Protein AF-A0A7Y5CMM7-F1 (afdb_monomer_lite)

Structure (mmCIF, N/CA/C/O backbone):
data_AF-A0A7Y5CMM7-F1
#
_entry.id   AF-A0A7Y5CMM7-F1
#
loop_
_atom_site.group_PDB
_atom_site.id
_atom_site.type_symbol
_atom_site.label_atom_id
_atom_site.label_alt_id
_atom_site.label_comp_id
_atom_site.label_asym_id
_atom_site.label_entity_id
_atom_site.label_seq_id
_atom_site.pdbx_PDB_ins_code
_atom_site.Cartn_x
_atom_site.Cartn_y
_atom_site.Cartn_z
_atom_site.occupancy
_atom_site.B_iso_or_equiv
_atom_site.auth_seq_id
_atom_site.auth_comp_id
_atom_site.auth_asym_id
_atom_site.auth_atom_id
_atom_site.pdbx_PDB_model_num
ATOM 1 N N . MET A 1 1 ? 20.323 -7.238 7.577 1.00 41.91 1 MET A N 1
ATOM 2 C CA . MET A 1 1 ? 19.152 -6.800 8.370 1.00 41.91 1 MET A CA 1
ATOM 3 C C . MET A 1 1 ? 18.770 -5.416 7.880 1.00 41.91 1 MET A C 1
ATOM 5 O O . MET A 1 1 ? 19.519 -4.478 8.118 1.00 41.91 1 MET A O 1
ATOM 9 N N . ASN A 1 2 ? 17.697 -5.308 7.094 1.00 49.03 2 ASN A N 1
ATOM 10 C CA . ASN A 1 2 ? 17.277 -4.035 6.507 1.00 49.03 2 ASN A CA 1
ATOM 11 C C . ASN A 1 2 ? 16.703 -3.145 7.613 1.00 49.03 2 ASN A C 1
ATOM 13 O O . ASN A 1 2 ? 15.737 -3.525 8.270 1.00 49.03 2 ASN A O 1
ATOM 17 N N . GLN A 1 3 ? 17.353 -2.008 7.863 1.00 57.62 3 GLN A N 1
ATOM 18 C CA . GLN A 1 3 ? 16.978 -1.095 8.937 1.00 57.62 3 GLN A CA 1
ATOM 19 C C . GLN A 1 3 ? 15.649 -0.421 8.591 1.00 57.62 3 GLN A C 1
ATOM 21 O O . GLN A 1 3 ? 15.551 0.380 7.662 1.00 57.62 3 GLN A O 1
ATOM 26 N N . VAL A 1 4 ? 14.610 -0.772 9.344 1.00 65.62 4 VAL A N 1
ATOM 27 C CA . VAL A 1 4 ? 13.346 -0.042 9.360 1.00 65.62 4 VAL A CA 1
ATOM 28 C C . VAL A 1 4 ? 13.636 1.365 9.877 1.00 65.62 4 VAL A C 1
ATOM 30 O O . VAL A 1 4 ? 14.153 1.536 10.976 1.00 65.62 4 VAL A O 1
ATOM 33 N N . SER A 1 5 ? 13.337 2.383 9.073 1.00 73.81 5 SER A N 1
ATOM 34 C CA . SER A 1 5 ? 13.498 3.772 9.501 1.00 73.81 5 SER A CA 1
ATOM 35 C C . SER A 1 5 ? 12.376 4.153 10.464 1.00 73.81 5 SER A C 1
ATOM 37 O O . SER A 1 5 ? 11.246 4.412 10.041 1.00 73.81 5 SER A O 1
ATOM 39 N N . GLU A 1 6 ? 12.697 4.202 11.755 1.00 75.12 6 GLU A N 1
ATOM 40 C CA . GLU A 1 6 ? 11.765 4.568 12.830 1.00 75.12 6 GLU A CA 1
ATOM 41 C C . GLU A 1 6 ? 11.046 5.917 12.583 1.00 75.12 6 GLU A C 1
ATOM 43 O O . GLU A 1 6 ? 9.822 5.977 12.730 1.00 75.12 6 GLU A O 1
ATOM 48 N N . PRO A 1 7 ? 11.719 6.983 12.084 1.00 81.12 7 PRO A N 1
ATOM 49 C CA . PRO A 1 7 ? 11.043 8.238 11.744 1.00 81.12 7 PRO A CA 1
ATOM 50 C C . PRO A 1 7 ? 10.000 8.097 10.626 1.00 81.12 7 PRO A C 1
ATOM 52 O O . PRO A 1 7 ? 8.984 8.794 10.628 1.00 81.12 7 PRO A O 1
ATOM 55 N N . CYS A 1 8 ? 10.232 7.203 9.659 1.00 84.56 8 CYS A N 1
ATOM 56 C CA . CYS A 1 8 ? 9.285 6.946 8.577 1.00 84.56 8 CYS A CA 1
ATOM 57 C C . CYS A 1 8 ? 8.042 6.224 9.106 1.00 84.56 8 CYS A C 1
ATOM 59 O O . CYS A 1 8 ? 6.924 6.679 8.871 1.00 84.56 8 CYS A O 1
ATOM 61 N N . VAL A 1 9 ? 8.236 5.158 9.890 1.00 89.56 9 VAL A N 1
ATOM 62 C CA . VAL A 1 9 ? 7.140 4.391 10.502 1.00 89.56 9 VAL A CA 1
ATOM 63 C C . VAL A 1 9 ? 6.251 5.293 11.352 1.00 89.56 9 VAL A C 1
ATOM 65 O O . VAL A 1 9 ? 5.029 5.219 11.242 1.00 89.56 9 VAL A O 1
ATOM 68 N N . GLN A 1 10 ? 6.840 6.191 12.144 1.00 91.00 10 GLN A N 1
ATOM 69 C CA . GLN A 1 10 ? 6.064 7.094 12.988 1.00 91.00 10 GLN A CA 1
ATOM 70 C C . GLN A 1 10 ? 5.223 8.088 12.177 1.00 91.00 10 GLN A C 1
ATOM 72 O O . GLN A 1 10 ? 4.052 8.302 12.493 1.00 91.00 10 GLN A O 1
ATOM 77 N N . ARG A 1 11 ? 5.771 8.645 11.089 1.00 91.25 11 ARG A N 1
ATOM 78 C CA . ARG A 1 11 ? 5.006 9.503 10.166 1.00 91.25 11 ARG A CA 1
ATOM 79 C C . ARG A 1 11 ? 3.859 8.746 9.502 1.00 91.25 11 ARG A C 1
ATOM 81 O O . ARG A 1 11 ? 2.768 9.293 9.361 1.00 91.25 11 ARG A O 1
ATOM 88 N N . LEU A 1 12 ? 4.091 7.493 9.109 1.00 92.81 12 LEU A N 1
ATOM 89 C CA . LEU A 1 12 ? 3.049 6.644 8.533 1.00 92.81 12 LEU A CA 1
ATOM 90 C C . LEU A 1 12 ? 1.949 6.329 9.552 1.00 92.81 12 LEU A C 1
ATOM 92 O O . LEU A 1 12 ? 0.776 6.439 9.210 1.00 92.81 12 LEU A O 1
ATOM 96 N N . ARG A 1 13 ? 2.299 6.030 10.810 1.00 93.88 13 ARG A N 1
ATOM 97 C CA . ARG A 1 13 ? 1.318 5.848 11.894 1.00 93.88 13 ARG A CA 1
ATOM 98 C C . ARG A 1 13 ? 0.454 7.089 12.093 1.00 93.88 13 ARG A C 1
ATOM 100 O O . ARG A 1 13 ? -0.760 6.963 12.159 1.00 93.88 13 ARG A O 1
ATOM 107 N N . GLN A 1 14 ? 1.061 8.275 12.143 1.00 93.31 14 GLN A N 1
ATOM 108 C CA . GLN A 1 14 ? 0.329 9.540 12.280 1.00 93.31 14 GLN A CA 1
ATOM 109 C C . GLN A 1 14 ? -0.619 9.782 11.102 1.00 93.31 14 GLN A C 1
ATOM 111 O O . GLN A 1 14 ? -1.769 10.165 11.300 1.00 93.31 14 GLN A O 1
ATOM 116 N N . HIS A 1 15 ? -0.157 9.522 9.876 1.00 93.06 15 HIS A N 1
ATOM 117 C CA . HIS A 1 15 ? -0.994 9.644 8.687 1.00 93.06 15 HIS A CA 1
ATOM 118 C C . HIS A 1 15 ? -2.182 8.676 8.725 1.00 93.06 15 HIS A C 1
ATOM 120 O O . HIS A 1 15 ? -3.315 9.086 8.480 1.00 93.06 15 HIS A O 1
ATOM 126 N N . LEU A 1 16 ? -1.935 7.408 9.064 1.00 93.44 16 LEU A N 1
ATOM 127 C CA . LEU A 1 16 ? -2.984 6.400 9.183 1.00 93.44 16 LEU A CA 1
ATOM 128 C C . LEU A 1 16 ? -3.967 6.753 10.303 1.00 93.44 16 LEU A C 1
ATOM 130 O O . LEU A 1 16 ? -5.163 6.653 10.078 1.00 93.44 16 LEU A O 1
ATOM 134 N N . ALA A 1 17 ? -3.506 7.251 11.451 1.00 92.75 17 ALA A N 1
ATOM 135 C CA . ALA A 1 17 ? -4.391 7.697 12.528 1.00 92.75 17 ALA A CA 1
ATOM 136 C C . ALA A 1 17 ? -5.333 8.826 12.082 1.00 92.75 17 ALA A C 1
ATOM 138 O O . ALA A 1 17 ? -6.519 8.797 12.391 1.00 92.75 17 ALA A O 1
ATOM 139 N N . ALA A 1 18 ? -4.827 9.790 11.307 1.00 92.44 18 ALA A N 1
ATOM 140 C CA . ALA A 1 18 ? -5.622 10.920 10.830 1.00 92.44 18 ALA A CA 1
ATOM 141 C C . ALA A 1 18 ? -6.569 10.570 9.665 1.00 92.44 18 ALA A C 1
ATOM 143 O O . ALA A 1 18 ? -7.582 11.240 9.479 1.00 92.44 18 ALA A O 1
ATOM 144 N N . ALA A 1 19 ? -6.231 9.565 8.850 1.00 92.50 19 ALA A N 1
ATOM 145 C CA . ALA A 1 19 ? -6.937 9.274 7.600 1.00 92.50 19 ALA A CA 1
ATOM 146 C C . ALA A 1 19 ? -7.697 7.937 7.590 1.00 92.50 19 ALA A C 1
ATOM 148 O O . ALA A 1 19 ? -8.493 7.711 6.680 1.00 92.50 19 ALA A O 1
ATOM 149 N N . ALA A 1 20 ? -7.484 7.049 8.566 1.00 89.88 20 ALA A N 1
ATOM 150 C CA . ALA A 1 20 ? -8.070 5.708 8.571 1.00 89.88 20 ALA A CA 1
ATOM 151 C C . ALA A 1 20 ? -9.596 5.730 8.497 1.00 89.88 20 ALA A C 1
ATOM 153 O O . ALA A 1 20 ? -10.147 4.989 7.696 1.00 89.88 20 ALA A O 1
ATOM 154 N N . SER A 1 21 ? -10.271 6.615 9.234 1.00 88.62 21 SER A N 1
ATOM 155 C CA . SER A 1 21 ? -11.739 6.731 9.213 1.00 88.62 21 SER A CA 1
ATOM 156 C C . SER A 1 21 ? -12.302 7.118 7.842 1.00 88.62 21 SER A C 1
ATOM 158 O O . SER A 1 21 ? -13.439 6.784 7.520 1.00 88.62 21 SER A O 1
ATOM 160 N N . ARG A 1 22 ? -11.505 7.792 7.002 1.00 92.06 22 ARG A N 1
ATOM 161 C CA . ARG A 1 22 ? -11.887 8.136 5.627 1.00 92.06 22 ARG A CA 1
ATOM 162 C C . ARG A 1 22 ? -11.814 6.931 4.690 1.00 92.06 22 ARG A C 1
ATOM 164 O O . ARG A 1 22 ? -12.623 6.838 3.773 1.00 92.06 22 ARG A O 1
ATOM 171 N N . TYR A 1 23 ? -10.824 6.061 4.875 1.00 89.75 23 TYR A N 1
ATOM 172 C CA . TYR A 1 23 ? -10.603 4.895 4.011 1.00 89.75 23 TYR A CA 1
ATOM 173 C C . TYR A 1 23 ? -11.352 3.649 4.494 1.00 89.75 23 TYR A C 1
ATOM 175 O O . TYR A 1 23 ? -11.770 2.837 3.676 1.00 89.75 23 TYR A O 1
ATOM 183 N N . TYR A 1 24 ? -11.529 3.535 5.808 1.00 90.88 24 TYR A N 1
ATOM 184 C CA . TYR A 1 24 ? -12.137 2.417 6.520 1.00 90.88 24 TYR A CA 1
ATOM 185 C C . TYR A 1 24 ? -13.147 2.976 7.534 1.00 90.88 24 TYR A C 1
ATOM 187 O O . TYR A 1 24 ? -12.828 3.101 8.722 1.00 90.88 24 TYR A O 1
ATOM 195 N N . PRO A 1 25 ? -14.348 3.386 7.088 1.00 89.69 25 PRO A N 1
ATOM 196 C CA . PRO A 1 25 ? -15.364 3.966 7.966 1.00 89.69 25 PRO A CA 1
ATOM 197 C C . PRO A 1 25 ? -15.761 3.051 9.130 1.00 89.69 25 PRO A C 1
ATOM 199 O O . PRO A 1 25 ? -16.093 3.532 10.208 1.00 89.69 25 PRO A O 1
ATOM 202 N N . GLU A 1 26 ? -15.673 1.733 8.952 1.00 88.81 26 GLU A N 1
ATOM 203 C CA . GLU A 1 26 ? -15.906 0.733 9.996 1.00 88.81 26 GLU A CA 1
ATOM 204 C C . GLU A 1 26 ? -14.893 0.804 11.152 1.00 88.81 26 GLU A C 1
ATOM 206 O O . GLU A 1 26 ? -15.168 0.341 12.260 1.00 88.81 26 GLU A O 1
ATOM 211 N N . LEU A 1 27 ? -13.734 1.423 10.911 1.00 87.56 27 LEU A N 1
ATOM 212 C CA . LEU A 1 27 ? -12.700 1.684 11.908 1.00 87.56 27 LEU A CA 1
ATOM 213 C C . LEU A 1 27 ? -12.781 3.097 12.502 1.00 87.56 27 LEU A C 1
ATOM 215 O O . LEU A 1 27 ? -11.876 3.488 13.239 1.00 87.56 27 LEU A O 1
ATOM 219 N N . ALA A 1 28 ? -13.824 3.877 12.190 1.00 83.31 28 ALA A N 1
ATOM 220 C CA . ALA A 1 28 ? -14.046 5.182 12.803 1.00 83.31 28 ALA A CA 1
ATOM 221 C C . ALA A 1 28 ? -14.342 5.003 14.303 1.00 83.31 28 ALA A C 1
ATOM 223 O O . ALA A 1 28 ? -15.453 4.674 14.716 1.00 83.31 28 ALA A O 1
ATOM 224 N N . SER A 1 29 ? -13.301 5.159 15.112 1.00 81.81 29 SER A N 1
ATOM 225 C CA . SER A 1 29 ? -13.321 5.014 16.562 1.00 81.81 29 SER A CA 1
ATOM 226 C C . SER A 1 29 ? -12.223 5.880 17.156 1.00 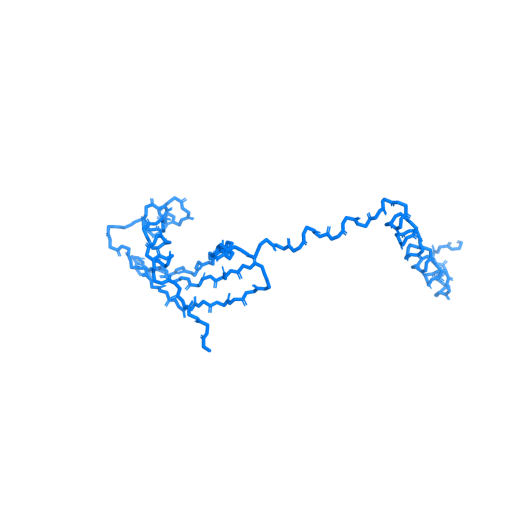81.81 29 SER A C 1
ATOM 228 O O . SER A 1 29 ? -11.175 6.064 16.531 1.00 81.81 29 SER A O 1
ATOM 230 N N . ASP A 1 30 ? -12.439 6.355 18.377 1.00 78.50 30 ASP A N 1
ATOM 231 C CA . ASP A 1 30 ? -11.427 7.102 19.125 1.00 78.50 30 ASP A CA 1
ATOM 232 C C . ASP A 1 30 ? -10.256 6.197 19.561 1.00 78.50 30 ASP A C 1
ATOM 234 O O . ASP A 1 30 ? -9.142 6.672 19.776 1.00 78.50 30 ASP A O 1
ATOM 238 N N . GLU A 1 31 ? -10.469 4.876 19.622 1.00 86.38 31 GLU A N 1
ATOM 239 C CA . GLU A 1 31 ? -9.473 3.880 20.042 1.00 86.38 31 GLU A CA 1
ATOM 240 C C . GLU A 1 31 ? -8.887 3.073 18.869 1.00 86.38 31 GLU A C 1
ATOM 242 O O . GLU A 1 31 ? -8.833 1.839 18.887 1.00 86.38 31 GLU A O 1
ATOM 247 N N . LEU A 1 32 ? -8.426 3.754 17.818 1.00 92.38 32 LEU A N 1
ATOM 248 C CA . LEU A 1 32 ? -7.754 3.090 16.700 1.00 92.38 32 LEU A CA 1
ATOM 249 C C . LEU A 1 32 ? -6.345 2.610 17.089 1.00 92.38 32 LEU A C 1
ATOM 251 O O . LEU A 1 32 ? -5.433 3.407 17.320 1.00 92.38 32 LEU A O 1
ATOM 255 N N . LYS A 1 33 ? -6.130 1.292 17.072 1.00 94.06 33 LYS A N 1
ATOM 256 C CA . LYS A 1 33 ? -4.807 0.677 17.248 1.00 94.06 33 LYS A CA 1
ATOM 257 C C . LYS A 1 33 ? -4.129 0.479 15.896 1.00 94.06 33 LYS A C 1
ATOM 259 O O . LYS A 1 33 ? -4.722 -0.087 14.980 1.00 94.06 33 LYS A O 1
ATOM 264 N N . ILE A 1 34 ? -2.877 0.928 15.780 1.00 94.56 34 ILE A N 1
ATOM 265 C CA . ILE A 1 34 ? -2.082 0.858 14.545 1.00 94.56 34 ILE A CA 1
ATOM 266 C C . ILE A 1 34 ? -0.744 0.182 14.837 1.00 94.56 34 ILE A C 1
ATOM 268 O O . ILE A 1 34 ? 0.148 0.759 15.462 1.00 94.56 34 ILE A O 1
ATOM 272 N N . GLU A 1 35 ? -0.575 -1.031 14.326 1.00 94.69 35 GLU A N 1
ATOM 273 C CA . GLU A 1 35 ? 0.611 -1.855 14.550 1.00 94.69 35 GLU A CA 1
ATOM 274 C C . GLU A 1 35 ? 1.371 -2.075 13.244 1.00 94.69 35 GLU A C 1
ATOM 276 O O . GLU A 1 35 ? 0.774 -2.311 12.196 1.00 94.69 35 GLU A O 1
ATOM 281 N N . LEU A 1 36 ? 2.704 -2.015 13.293 1.00 94.38 36 LEU A N 1
ATOM 282 C CA . LEU A 1 36 ? 3.532 -2.398 12.151 1.00 94.38 36 LEU A CA 1
ATOM 283 C C . LEU A 1 36 ? 3.702 -3.921 12.180 1.00 94.38 36 LEU A C 1
ATOM 285 O O . LEU A 1 36 ? 4.351 -4.450 13.076 1.00 94.38 36 LEU A O 1
ATOM 289 N N . ALA A 1 37 ? 3.136 -4.612 11.197 1.00 93.62 37 ALA A N 1
ATOM 290 C CA . ALA A 1 37 ? 3.274 -6.055 11.034 1.00 93.62 37 ALA A CA 1
ATOM 291 C C . ALA A 1 37 ? 4.597 -6.440 10.349 1.00 93.62 37 ALA A C 1
ATOM 293 O O . ALA A 1 37 ? 5.116 -7.529 10.572 1.00 93.62 37 ALA A O 1
ATOM 294 N N . GLY A 1 38 ? 5.153 -5.558 9.514 1.00 91.12 38 GLY A N 1
ATOM 295 C CA . GLY A 1 38 ? 6.443 -5.788 8.874 1.00 91.12 38 GLY A CA 1
ATOM 296 C C . GLY A 1 38 ? 6.802 -4.727 7.844 1.00 91.12 38 GLY A C 1
ATOM 297 O O . GLY A 1 38 ? 5.992 -3.867 7.502 1.00 91.12 38 GLY A O 1
ATOM 298 N N . ALA A 1 39 ? 8.027 -4.799 7.335 1.00 90.81 39 ALA A N 1
ATOM 299 C CA . ALA A 1 39 ? 8.484 -3.974 6.227 1.00 90.81 39 ALA A CA 1
ATOM 300 C C . ALA A 1 39 ? 9.333 -4.818 5.274 1.00 90.81 39 ALA A C 1
ATOM 302 O O . ALA A 1 39 ? 10.236 -5.535 5.707 1.00 90.81 39 ALA A O 1
ATOM 303 N N . ALA A 1 40 ? 9.042 -4.718 3.982 1.00 87.12 40 ALA A N 1
ATOM 304 C CA . ALA A 1 40 ? 9.747 -5.410 2.918 1.00 87.12 40 ALA A CA 1
ATOM 305 C C . ALA A 1 40 ? 10.366 -4.378 1.963 1.00 87.12 40 ALA A C 1
ATOM 307 O O . ALA A 1 40 ? 9.640 -3.582 1.356 1.00 87.12 40 ALA A O 1
ATOM 308 N N . PRO A 1 41 ? 11.698 -4.352 1.812 1.00 82.00 41 PRO A N 1
ATOM 309 C CA . PRO A 1 41 ? 12.321 -3.555 0.773 1.00 82.00 41 PRO A CA 1
ATOM 310 C C . PRO A 1 41 ? 12.098 -4.202 -0.595 1.00 82.00 41 PRO A C 1
ATOM 312 O O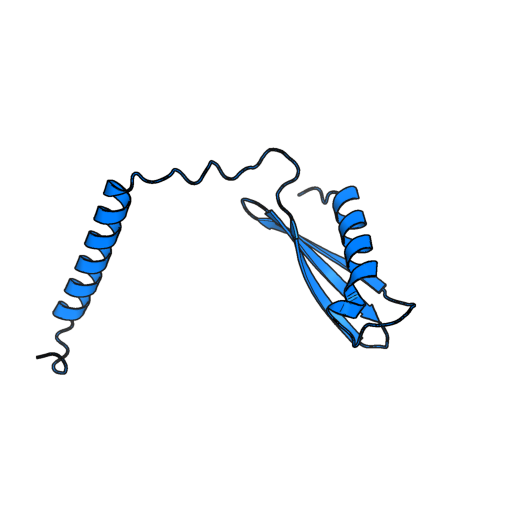 . PRO A 1 41 ? 12.232 -5.410 -0.767 1.00 82.00 41 PRO A O 1
ATOM 315 N N . HIS A 1 42 ? 11.796 -3.360 -1.571 1.00 76.44 42 HIS A N 1
ATOM 316 C CA . HIS A 1 42 ? 11.755 -3.651 -2.996 1.00 76.44 42 HIS A CA 1
ATOM 317 C C . HIS A 1 42 ? 12.756 -2.741 -3.719 1.00 76.44 42 HIS A C 1
ATOM 319 O O . HIS A 1 42 ? 13.131 -1.689 -3.203 1.00 76.44 42 HIS A O 1
ATOM 325 N N . ASN A 1 43 ? 13.149 -3.121 -4.939 1.00 70.56 43 ASN A N 1
ATOM 326 C CA . ASN A 1 43 ? 14.236 -2.498 -5.713 1.00 70.56 43 ASN A CA 1
ATOM 327 C C . ASN A 1 43 ? 14.240 -0.955 -5.740 1.00 70.56 43 ASN A C 1
ATOM 329 O O . ASN A 1 43 ? 15.304 -0.355 -5.822 1.00 70.56 43 ASN A O 1
ATOM 333 N N . ALA A 1 44 ? 13.072 -0.309 -5.671 1.00 75.06 44 ALA A N 1
ATOM 334 C CA . ALA A 1 44 ? 12.945 1.149 -5.663 1.00 75.06 44 ALA A CA 1
ATOM 335 C C . ALA A 1 44 ? 11.871 1.657 -4.683 1.00 75.06 44 ALA A C 1
ATOM 337 O O . ALA A 1 44 ? 11.243 2.686 -4.927 1.00 75.06 44 ALA A O 1
ATOM 338 N N . SER A 1 45 ? 11.584 0.917 -3.608 1.00 82.94 45 SER A N 1
ATOM 339 C CA . SER A 1 45 ? 10.597 1.324 -2.596 1.00 82.94 45 SER A CA 1
ATOM 340 C C . SER A 1 45 ? 10.654 0.438 -1.363 1.00 82.94 45 SER A C 1
ATOM 342 O O . SER A 1 45 ? 11.005 -0.729 -1.474 1.00 82.94 45 SER A O 1
ATOM 344 N N . THR A 1 46 ? 10.167 0.924 -0.230 1.00 87.75 46 THR A N 1
ATOM 345 C CA . THR A 1 46 ? 9.868 0.064 0.922 1.00 87.75 46 THR A CA 1
ATOM 346 C C . THR A 1 46 ? 8.361 -0.093 1.043 1.00 87.75 46 THR A C 1
ATOM 348 O O . THR A 1 46 ? 7.624 0.892 0.988 1.00 87.75 46 THR A O 1
ATOM 351 N N . ILE A 1 47 ? 7.896 -1.332 1.179 1.00 90.88 47 ILE A N 1
ATOM 352 C CA . ILE A 1 47 ? 6.497 -1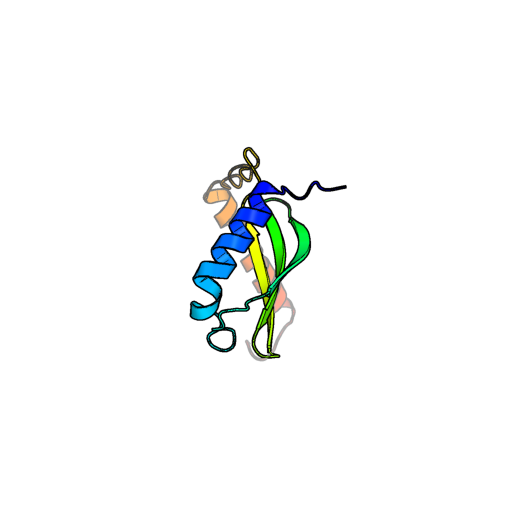.640 1.467 1.00 90.88 47 ILE A CA 1
ATOM 353 C C . ILE A 1 47 ? 6.380 -1.915 2.963 1.00 90.88 47 ILE A C 1
ATOM 355 O O . ILE A 1 47 ? 7.031 -2.814 3.487 1.00 90.88 47 ILE A O 1
ATOM 359 N N . TYR A 1 48 ? 5.551 -1.136 3.647 1.00 92.69 48 TYR A N 1
ATOM 360 C CA . TYR A 1 48 ? 5.222 -1.304 5.056 1.00 92.69 48 TYR A CA 1
ATOM 361 C C . TYR A 1 48 ? 3.853 -1.957 5.190 1.00 92.69 48 TYR A C 1
ATOM 363 O O . TYR A 1 48 ? 2.890 -1.531 4.554 1.00 92.69 48 TYR A O 1
ATOM 371 N N . HIS A 1 49 ? 3.768 -2.975 6.035 1.00 95.19 49 HIS A N 1
ATOM 372 C CA . HIS A 1 49 ? 2.536 -3.677 6.362 1.00 95.19 49 HIS A CA 1
ATOM 373 C C . HIS A 1 49 ? 2.058 -3.204 7.727 1.00 95.19 49 HIS A C 1
ATOM 375 O O . HIS A 1 49 ? 2.722 -3.450 8.733 1.00 95.19 49 HIS A O 1
ATOM 381 N N . PHE A 1 50 ? 0.906 -2.549 7.766 1.00 95.88 50 PHE A N 1
ATOM 382 C CA . PHE A 1 50 ? 0.246 -2.133 8.993 1.00 95.88 50 PHE A CA 1
ATOM 383 C C . PHE A 1 50 ? -1.001 -2.968 9.247 1.00 95.88 50 PHE A C 1
ATOM 385 O O . PHE A 1 50 ? -1.699 -3.380 8.321 1.00 95.88 50 PHE A O 1
ATOM 392 N N . ARG A 1 51 ? -1.290 -3.187 10.523 1.00 96.38 51 ARG A N 1
ATOM 393 C CA . ARG A 1 51 ? -2.553 -3.725 11.002 1.00 96.38 51 ARG A CA 1
ATOM 394 C C . ARG A 1 51 ? -3.281 -2.624 11.755 1.00 96.38 51 ARG A C 1
ATOM 396 O O . ARG A 1 51 ? -2.725 -2.041 12.683 1.00 96.38 51 ARG A O 1
ATOM 403 N N . LEU A 1 52 ? -4.505 -2.344 11.332 1.00 95.50 52 LEU A N 1
ATOM 404 C CA . LEU A 1 52 ? -5.400 -1.389 11.966 1.00 95.50 52 LEU A CA 1
ATOM 405 C C . LEU A 1 52 ? -6.500 -2.175 12.672 1.00 95.50 52 LEU A C 1
ATOM 407 O O . LEU A 1 52 ? -7.059 -3.102 12.084 1.00 95.50 52 LEU A O 1
ATOM 411 N N . GLN A 1 53 ? -6.796 -1.829 13.920 1.00 94.31 53 GLN A N 1
ATOM 412 C CA . GLN A 1 53 ? -7.839 -2.474 14.712 1.00 94.31 53 GLN A CA 1
ATOM 413 C C . GLN A 1 53 ? -8.661 -1.431 15.464 1.00 94.31 53 GLN A C 1
ATOM 415 O O . GLN A 1 53 ? -8.101 -0.594 16.170 1.00 94.31 53 GLN A O 1
ATOM 420 N N . ALA A 1 54 ? -9.980 -1.509 15.329 1.00 92.94 54 ALA A N 1
ATOM 421 C CA . ALA A 1 54 ? -10.947 -0.691 16.058 1.00 92.94 54 ALA A CA 1
ATOM 422 C C . ALA A 1 54 ? -12.305 -1.406 16.068 1.00 92.94 54 ALA A C 1
ATOM 424 O O . ALA A 1 54 ? -12.634 -2.101 15.110 1.00 92.94 54 ALA A O 1
ATOM 425 N N . ASN A 1 55 ? -13.097 -1.248 17.133 1.00 88.69 55 ASN A N 1
ATOM 426 C CA . ASN A 1 55 ? -14.473 -1.769 17.224 1.00 88.69 55 ASN A CA 1
ATOM 427 C C . ASN A 1 55 ? -14.614 -3.276 16.893 1.00 88.69 55 ASN A C 1
ATOM 429 O O . ASN A 1 55 ? -15.587 -3.700 16.275 1.00 88.69 55 ASN A O 1
ATOM 433 N N . GLY A 1 56 ? -13.613 -4.094 17.242 1.00 88.00 56 GLY A N 1
ATOM 434 C CA . GLY A 1 56 ? -13.584 -5.527 16.907 1.00 88.00 56 GLY A CA 1
ATOM 435 C C . GLY A 1 56 ? -13.322 -5.844 15.426 1.00 88.00 56 GLY A C 1
ATOM 436 O O . GLY A 1 56 ? -13.228 -7.014 15.063 1.00 88.00 56 GLY A O 1
ATOM 437 N N . CYS A 1 57 ? -13.159 -4.827 14.581 1.00 88.81 57 CYS A N 1
ATOM 438 C CA . CYS A 1 57 ? -12.779 -4.951 13.180 1.00 88.81 57 CYS A CA 1
ATOM 439 C C . CYS A 1 57 ? -11.257 -4.847 13.022 1.00 88.81 57 CYS A C 1
ATOM 441 O O . CYS A 1 57 ? -10.577 -4.142 13.773 1.00 88.81 57 CYS A O 1
ATOM 443 N N . GLN A 1 58 ? -10.717 -5.541 12.018 1.00 93.38 58 GLN A N 1
ATOM 444 C CA . GLN A 1 58 ? -9.293 -5.526 11.694 1.00 93.38 58 GLN A CA 1
ATOM 445 C C . GLN A 1 58 ? -9.086 -5.342 10.191 1.00 93.38 58 GLN A C 1
ATOM 447 O O . GLN A 1 58 ? -9.674 -6.073 9.400 1.00 93.38 58 GLN A O 1
ATOM 452 N N . GLN A 1 59 ? -8.183 -4.434 9.813 1.00 93.75 59 GLN A N 1
ATOM 453 C CA . GLN A 1 59 ? -7.775 -4.211 8.426 1.00 93.75 59 GLN A CA 1
ATOM 454 C C . GLN A 1 59 ? -6.257 -4.299 8.261 1.00 93.75 59 GLN A C 1
ATOM 456 O O . GLN A 1 59 ? -5.486 -3.849 9.112 1.00 93.75 59 GLN A O 1
ATOM 461 N N . GLY A 1 60 ? -5.823 -4.889 7.147 1.00 94.00 60 GLY A N 1
ATOM 462 C CA . GLY A 1 60 ? -4.427 -4.891 6.717 1.00 94.00 60 GLY A CA 1
ATOM 463 C C . GLY A 1 60 ? -4.181 -3.771 5.711 1.00 94.00 60 GLY A C 1
ATOM 464 O O . GLY A 1 60 ? -4.885 -3.682 4.710 1.00 94.00 60 GLY A O 1
ATOM 465 N N . VAL A 1 61 ? -3.177 -2.931 5.958 1.00 94.31 61 VAL A N 1
ATOM 466 C CA . VAL A 1 61 ? -2.848 -1.781 5.107 1.00 94.31 61 VAL A CA 1
ATOM 467 C C . VAL A 1 61 ? -1.418 -1.892 4.603 1.00 94.31 61 VAL A C 1
ATOM 469 O O . VAL A 1 61 ? -0.480 -2.088 5.373 1.00 94.31 61 VAL A O 1
ATOM 472 N N . LEU A 1 62 ? -1.255 -1.732 3.293 1.00 93.94 62 LEU A N 1
ATOM 473 C CA . LEU A 1 62 ? 0.041 -1.689 2.629 1.00 93.94 62 LEU A CA 1
ATOM 474 C C . LEU A 1 62 ? 0.383 -0.237 2.312 1.00 93.94 62 LEU A C 1
ATOM 476 O O . LEU A 1 62 ? -0.377 0.444 1.626 1.00 93.94 62 LEU A O 1
ATOM 480 N N . VAL A 1 63 ? 1.539 0.234 2.772 1.00 91.06 63 VAL A N 1
ATOM 481 C CA . VAL A 1 63 ? 2.029 1.578 2.461 1.00 91.06 63 VAL A CA 1
ATOM 482 C C . VAL A 1 63 ? 3.355 1.476 1.730 1.00 91.06 63 VAL A C 1
ATOM 484 O O . VAL A 1 63 ? 4.345 0.999 2.279 1.00 91.06 63 VAL A O 1
ATOM 487 N N . LYS A 1 64 ? 3.381 1.940 0.482 1.00 90.88 64 LYS A N 1
ATOM 488 C CA . LYS A 1 64 ? 4.593 2.001 -0.335 1.00 90.88 64 LYS A CA 1
ATOM 489 C C . LYS A 1 64 ? 5.231 3.377 -0.185 1.00 90.88 64 LYS A C 1
ATOM 491 O O . LYS A 1 64 ? 4.624 4.375 -0.562 1.00 90.88 64 LYS A O 1
ATOM 496 N N . THR A 1 65 ? 6.460 3.436 0.314 1.00 85.56 65 THR A N 1
ATOM 497 C CA . THR A 1 65 ? 7.247 4.674 0.337 1.00 85.56 65 THR A CA 1
ATOM 498 C C . THR A 1 65 ? 8.376 4.608 -0.685 1.00 85.56 65 THR A C 1
ATOM 500 O O . THR A 1 65 ? 8.945 3.532 -0.907 1.00 85.56 65 THR A O 1
ATOM 503 N N . PRO A 1 66 ? 8.758 5.744 -1.292 1.00 77.94 66 PRO A N 1
ATOM 504 C CA . PRO A 1 66 ? 10.016 5.819 -2.020 1.00 77.94 66 PRO A CA 1
ATOM 505 C C . PRO A 1 66 ? 11.196 5.524 -1.073 1.00 77.94 66 PRO A C 1
ATOM 507 O O . PRO 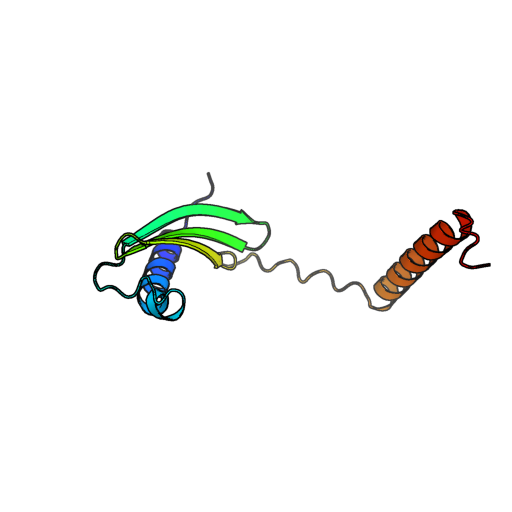A 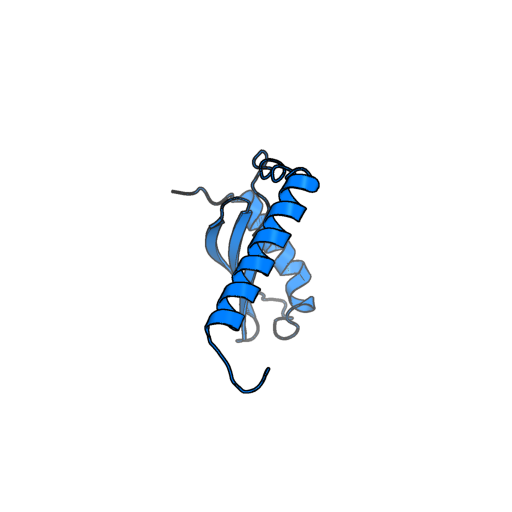1 66 ? 11.050 5.634 0.152 1.00 77.94 66 PRO A O 1
ATOM 510 N N . PRO A 1 67 ? 12.362 5.137 -1.609 1.00 69.06 67 PRO A N 1
ATOM 511 C CA . PRO A 1 67 ? 13.555 4.940 -0.805 1.00 69.06 67 PRO A CA 1
ATOM 512 C C . PRO A 1 67 ? 13.963 6.259 -0.142 1.00 69.06 67 PRO A C 1
ATOM 514 O O . PRO A 1 67 ? 13.824 7.341 -0.719 1.00 69.06 67 PRO A O 1
ATOM 517 N N . LEU A 1 68 ? 14.459 6.160 1.090 1.00 63.09 68 LEU A N 1
ATOM 518 C CA . LEU A 1 68 ? 14.994 7.286 1.849 1.00 63.09 68 LEU A CA 1
ATOM 519 C C . LEU A 1 68 ? 16.239 7.801 1.118 1.00 63.09 68 LEU A C 1
ATOM 521 O O . LEU A 1 68 ? 17.269 7.152 1.179 1.00 63.09 68 LEU A O 1
ATOM 525 N N . ALA A 1 69 ? 16.095 8.917 0.398 1.00 55.72 69 ALA A N 1
ATOM 526 C CA . ALA A 1 69 ? 17.138 9.709 -0.263 1.00 55.72 69 ALA A CA 1
ATOM 527 C C . ALA A 1 69 ? 18.243 8.923 -1.016 1.00 55.72 69 ALA A C 1
ATOM 529 O O . ALA A 1 69 ? 19.152 8.351 -0.425 1.00 55.72 69 ALA A O 1
ATOM 530 N N . GLY A 1 70 ? 18.235 9.003 -2.353 1.00 53.41 70 GLY A N 1
ATOM 531 C CA . GLY A 1 70 ? 19.397 8.638 -3.183 1.00 53.41 70 GLY A CA 1
ATOM 532 C C . GLY A 1 70 ? 19.262 7.366 -4.020 1.00 53.41 70 GLY A C 1
ATOM 533 O O . GLY A 1 70 ? 20.197 7.009 -4.726 1.00 53.41 70 GLY A O 1
ATOM 534 N N . HIS A 1 71 ? 18.117 6.686 -3.995 1.00 48.72 71 HIS A N 1
ATOM 535 C CA . HIS A 1 71 ? 17.779 5.655 -4.984 1.00 48.72 71 HIS A CA 1
ATOM 536 C C . HIS A 1 71 ? 16.616 6.153 -5.833 1.00 48.72 71 HIS A C 1
ATOM 538 O O . HIS A 1 71 ? 15.510 5.617 -5.814 1.00 48.72 71 HIS A O 1
ATOM 544 N N . HIS A 1 72 ? 16.866 7.219 -6.594 1.00 47.00 72 HIS A N 1
ATOM 545 C CA . HIS A 1 72 ? 16.124 7.342 -7.838 1.00 47.00 72 HIS A CA 1
ATOM 546 C C . HIS A 1 72 ? 16.377 6.036 -8.600 1.00 47.00 72 HIS A C 1
ATOM 548 O O . HIS A 1 72 ? 17.536 5.606 -8.646 1.00 47.00 72 HIS A O 1
ATOM 554 N N . PRO A 1 73 ? 15.352 5.369 -9.167 1.00 49.09 73 PRO A N 1
ATOM 555 C CA . PRO A 1 73 ? 15.651 4.385 -10.194 1.00 49.09 73 PRO A CA 1
ATOM 556 C C . PRO A 1 73 ? 16.607 5.086 -11.168 1.00 49.09 73 PRO A C 1
ATOM 558 O O . PRO A 1 73 ? 16.366 6.269 -11.448 1.00 49.09 73 PRO A O 1
ATOM 561 N N . PRO A 1 74 ? 17.706 4.450 -11.628 1.00 54.72 74 PRO A N 1
ATOM 562 C CA . PRO A 1 74 ? 18.444 5.023 -12.746 1.00 54.72 74 PRO A CA 1
ATOM 563 C C . PRO A 1 74 ? 17.371 5.341 -13.774 1.00 54.72 74 PRO A C 1
ATOM 565 O O . PRO A 1 74 ? 16.616 4.418 -14.088 1.00 54.72 74 PRO A O 1
ATOM 568 N N . SER A 1 75 ? 17.193 6.631 -14.120 1.00 55.19 75 SER A N 1
ATOM 569 C CA . SER A 1 75 ? 16.129 7.096 -15.018 1.00 55.19 75 SER A CA 1
ATOM 570 C C . SER A 1 75 ? 16.007 6.038 -16.082 1.00 55.19 75 SER A C 1
ATOM 572 O O . SER A 1 75 ? 17.007 5.849 -16.778 1.00 55.19 75 SER A O 1
ATOM 574 N N . ALA A 1 76 ? 14.911 5.257 -16.046 1.00 56.94 76 ALA A N 1
ATOM 575 C CA . ALA A 1 76 ? 14.825 3.990 -16.767 1.00 56.94 76 ALA A CA 1
ATOM 576 C C . ALA A 1 76 ? 15.390 4.275 -18.141 1.00 56.94 76 ALA A C 1
ATOM 578 O O . ALA A 1 76 ? 14.845 5.186 -18.766 1.00 56.94 76 ALA A O 1
ATOM 579 N N . GLN A 1 77 ? 16.551 3.681 -18.478 1.00 60.28 77 GLN A N 1
ATOM 580 C CA . GLN A 1 77 ? 17.352 4.140 -19.615 1.00 60.28 77 GLN A CA 1
ATOM 581 C C . GLN A 1 77 ? 16.374 4.314 -20.755 1.00 60.28 77 GLN A C 1
ATOM 583 O O . GLN A 1 77 ? 15.759 3.327 -21.166 1.00 60.28 77 GLN A O 1
ATOM 588 N N . LEU A 1 78 ? 16.119 5.576 -21.124 1.00 62.56 78 LEU A N 1
ATOM 589 C CA . LEU A 1 78 ? 15.077 5.905 -22.076 1.00 62.56 78 LEU A CA 1
ATOM 590 C C . LEU A 1 78 ? 15.562 5.259 -23.357 1.00 62.56 78 LEU A C 1
ATOM 592 O O . LEU A 1 78 ? 16.472 5.765 -24.008 1.00 62.56 78 LEU A O 1
ATOM 596 N N . THR A 1 79 ? 15.050 4.058 -23.621 1.00 69.94 79 THR A N 1
ATOM 597 C CA . THR A 1 79 ? 15.396 3.307 -24.810 1.00 69.94 79 THR A CA 1
ATOM 598 C C . THR A 1 79 ? 15.032 4.233 -25.944 1.00 69.94 79 THR A C 1
ATOM 600 O O . THR A 1 79 ? 13.900 4.727 -25.982 1.00 69.94 79 THR A O 1
ATOM 603 N N . ALA A 1 80 ? 16.018 4.544 -26.785 1.00 82.44 80 ALA A N 1
ATOM 604 C CA . ALA A 1 80 ? 15.805 5.473 -27.875 1.00 82.44 80 ALA A CA 1
ATOM 605 C C . ALA A 1 80 ? 14.554 5.014 -28.648 1.00 82.44 80 ALA A C 1
ATOM 607 O O . ALA A 1 80 ? 14.400 3.798 -28.845 1.00 82.44 80 ALA A O 1
ATOM 608 N N . PRO A 1 81 ? 13.616 5.919 -28.984 1.00 81.81 81 PRO A N 1
ATOM 609 C CA . PRO A 1 81 ? 12.311 5.534 -29.514 1.00 81.81 81 PRO A CA 1
ATOM 610 C C . PRO A 1 81 ? 12.404 4.516 -30.656 1.00 81.81 81 PRO A C 1
ATOM 612 O O . PRO A 1 81 ? 11.649 3.550 -30.683 1.00 81.81 81 PRO A O 1
ATOM 615 N N . GLU A 1 82 ? 13.395 4.659 -31.533 1.00 88.44 82 GLU A N 1
ATOM 616 C CA . GLU A 1 82 ? 13.681 3.754 -32.642 1.00 88.44 82 GLU A CA 1
ATOM 617 C C . GLU A 1 82 ? 14.022 2.319 -32.207 1.00 88.44 82 GLU A C 1
ATOM 619 O O . GLU A 1 82 ? 13.570 1.358 -32.830 1.00 88.44 82 GLU A O 1
ATOM 624 N N . ILE A 1 83 ? 14.763 2.149 -31.109 1.00 85.56 83 ILE A N 1
ATOM 625 C CA . ILE A 1 83 ? 15.109 0.832 -30.561 1.00 85.56 83 ILE A CA 1
ATOM 626 C C . ILE A 1 83 ? 13.864 0.185 -29.953 1.00 85.56 83 ILE A C 1
ATOM 628 O O . ILE A 1 83 ? 13.633 -1.011 -30.146 1.00 85.56 83 ILE A O 1
ATOM 632 N N . LYS A 1 84 ? 13.042 0.977 -29.256 1.00 84.25 84 LYS A N 1
ATOM 633 C CA . LYS A 1 84 ? 11.788 0.503 -28.667 1.00 84.25 84 LYS A CA 1
ATOM 634 C C . LYS A 1 84 ? 10.815 0.044 -29.755 1.00 84.25 84 LYS A C 1
ATOM 636 O O . LYS A 1 84 ? 10.357 -1.092 -29.699 1.00 84.25 84 LYS A O 1
ATOM 641 N N . PHE A 1 85 ? 10.567 0.876 -30.769 1.00 89.12 85 PHE A N 1
ATOM 642 C CA . PHE A 1 85 ? 9.651 0.547 -31.864 1.00 89.12 85 PHE A CA 1
ATOM 643 C C . PHE A 1 85 ? 10.084 -0.692 -32.641 1.00 89.12 85 PHE A C 1
ATOM 645 O O . PHE A 1 85 ? 9.250 -1.541 -32.947 1.00 89.12 85 PHE A O 1
ATOM 652 N N . ARG A 1 86 ? 11.385 -0.830 -32.929 1.00 92.19 86 ARG A N 1
ATOM 653 C CA . ARG A 1 86 ? 11.903 -2.030 -33.592 1.00 92.19 86 ARG A CA 1
ATOM 654 C C . ARG A 1 86 ? 11.657 -3.282 -32.750 1.00 92.19 86 ARG A C 1
ATOM 656 O O . ARG A 1 86 ? 11.154 -4.265 -33.277 1.00 92.19 86 ARG A O 1
ATOM 663 N N . SER A 1 87 ? 11.947 -3.217 -31.451 1.00 88.12 87 SER A N 1
ATOM 664 C CA . SER A 1 87 ? 11.767 -4.356 -30.541 1.00 88.12 87 SER A CA 1
ATOM 665 C C . SER A 1 87 ? 10.290 -4.749 -30.396 1.00 88.12 87 SER A C 1
ATOM 667 O O . SER A 1 87 ? 9.960 -5.930 -30.361 1.00 88.12 87 SER A O 1
ATOM 669 N N . GLU A 1 88 ? 9.385 -3.767 -30.340 1.00 91.75 88 GLU A N 1
ATOM 670 C CA . GLU A 1 88 ? 7.936 -4.006 -30.303 1.00 91.75 88 GLU A CA 1
ATOM 671 C C . GLU A 1 88 ? 7.431 -4.635 -31.609 1.00 91.75 88 GLU A C 1
ATOM 673 O O . GLU A 1 88 ? 6.649 -5.584 -31.569 1.00 91.75 88 GLU A O 1
ATOM 678 N N . TYR A 1 89 ? 7.906 -4.150 -32.760 1.00 94.31 89 TYR A N 1
ATOM 679 C CA . TYR A 1 89 ? 7.571 -4.727 -34.061 1.00 94.31 89 TYR A CA 1
ATOM 680 C C . TYR A 1 89 ? 8.044 -6.180 -34.180 1.00 94.31 89 TYR A C 1
ATOM 682 O O . TYR A 1 89 ? 7.260 -7.043 -34.564 1.00 94.31 89 TYR A O 1
ATOM 690 N N . GLU A 1 90 ? 9.299 -6.458 -33.821 1.00 95.62 90 GLU A N 1
ATOM 691 C CA . GLU A 1 90 ? 9.874 -7.809 -33.851 1.00 95.62 90 GLU A CA 1
ATOM 692 C C . GLU A 1 90 ? 9.087 -8.764 -32.944 1.00 95.62 90 GLU A C 1
ATOM 694 O O . GLU A 1 90 ? 8.680 -9.836 -33.388 1.00 95.62 90 GLU A O 1
ATOM 699 N N . ALA A 1 91 ? 8.756 -8.339 -31.721 1.00 93.69 91 ALA A N 1
ATOM 700 C CA . ALA A 1 91 ? 7.949 -9.141 -30.805 1.00 93.69 91 ALA A CA 1
ATOM 701 C C . ALA A 1 91 ? 6.552 -9.457 -31.371 1.00 93.69 91 ALA A C 1
ATOM 703 O O . ALA A 1 91 ? 6.084 -10.594 -31.283 1.00 93.69 91 ALA A O 1
ATOM 704 N N . LEU A 1 92 ? 5.875 -8.474 -31.974 1.00 94.31 92 LEU A N 1
ATOM 705 C CA . LEU A 1 92 ? 4.563 -8.684 -32.593 1.00 94.31 92 LEU A CA 1
ATOM 706 C C . LEU A 1 92 ? 4.646 -9.583 -33.833 1.00 94.31 92 LEU A C 1
ATOM 708 O O . LEU A 1 92 ? 3.766 -10.423 -34.035 1.00 94.31 92 LEU A O 1
ATOM 712 N N . ALA A 1 93 ? 5.701 -9.445 -34.639 1.00 94.25 93 ALA A N 1
ATOM 713 C CA . ALA A 1 93 ? 5.949 -10.302 -35.793 1.00 94.25 93 ALA A CA 1
ATOM 714 C C . ALA A 1 93 ? 6.179 -11.761 -35.370 1.00 94.25 93 ALA A C 1
ATOM 716 O O . ALA A 1 93 ? 5.602 -12.666 -35.976 1.00 94.25 93 ALA A O 1
ATOM 717 N N . ASP A 1 94 ? 6.936 -11.992 -34.297 1.00 93.56 94 ASP A N 1
ATOM 718 C CA . ASP A 1 94 ? 7.185 -13.326 -33.747 1.00 93.56 94 ASP A CA 1
ATOM 719 C C . ASP A 1 94 ? 5.909 -13.974 -33.202 1.00 93.56 94 ASP A C 1
ATOM 721 O O . ASP A 1 94 ? 5.641 -15.149 -33.475 1.00 93.56 94 ASP A O 1
ATOM 725 N N . ILE A 1 95 ? 5.082 -13.207 -32.484 1.00 87.94 95 ILE A N 1
ATOM 726 C CA . ILE A 1 95 ? 3.769 -13.657 -32.003 1.00 87.94 95 ILE A CA 1
ATOM 727 C C . ILE A 1 95 ? 2.880 -14.044 -33.191 1.00 87.94 95 ILE A C 1
ATOM 729 O O . ILE A 1 95 ? 2.298 -15.130 -33.210 1.00 87.94 95 ILE A O 1
ATOM 733 N N . HIS A 1 96 ? 2.807 -13.191 -34.212 1.00 85.62 96 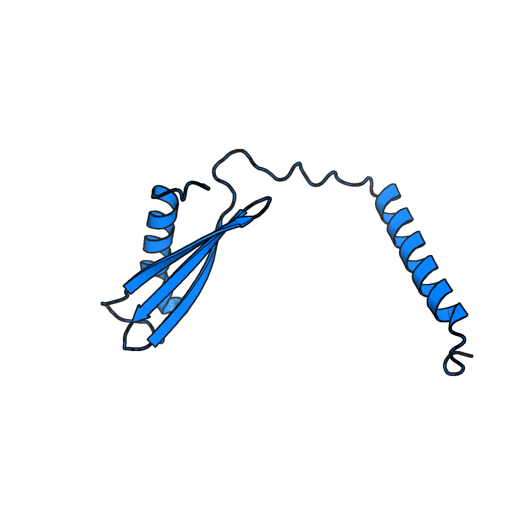HIS A N 1
ATOM 734 C CA . HIS A 1 96 ? 2.015 -13.453 -35.410 1.00 85.62 96 HIS A CA 1
ATOM 735 C C . HIS A 1 96 ? 2.511 -14.697 -36.165 1.00 85.62 96 HIS A C 1
ATOM 737 O O . HIS A 1 96 ? 1.720 -15.568 -36.524 1.00 85.62 96 HIS A O 1
ATOM 743 N N . ALA A 1 97 ? 3.826 -14.845 -36.344 1.00 87.38 97 ALA A N 1
ATOM 744 C CA . ALA A 1 97 ? 4.429 -16.020 -36.965 1.00 87.38 97 ALA A CA 1
ATOM 745 C C . ALA A 1 97 ? 4.210 -17.300 -36.143 1.00 87.38 97 ALA A C 1
ATOM 747 O O . ALA A 1 97 ? 4.094 -18.391 -36.704 1.00 87.38 97 ALA A O 1
ATOM 748 N N . HIS A 1 98 ? 4.165 -17.202 -34.814 1.00 84.44 98 HIS A N 1
ATOM 749 C CA . HIS A 1 98 ? 3.813 -18.320 -33.947 1.00 84.44 98 HIS A CA 1
ATOM 750 C C . HIS A 1 98 ? 2.366 -18.774 -34.180 1.00 84.44 98 HIS A C 1
ATOM 752 O O . HIS A 1 98 ? 2.145 -19.952 -34.452 1.00 84.44 98 HIS A O 1
ATOM 758 N N . PHE A 1 99 ? 1.399 -17.853 -34.167 1.00 82.12 99 PHE A N 1
ATOM 759 C CA . PHE A 1 99 ? -0.009 -18.198 -34.383 1.00 82.12 99 PHE A CA 1
ATOM 760 C C . PHE A 1 99 ? -0.306 -18.678 -35.808 1.00 82.12 99 PHE A C 1
ATOM 762 O O . PHE A 1 99 ? -1.049 -19.642 -35.971 1.00 82.12 99 PHE A O 1
ATOM 769 N N . ASN A 1 100 ? 0.345 -18.115 -36.828 1.00 80.31 100 ASN A N 1
ATOM 770 C CA . ASN A 1 100 ? 0.222 -18.619 -38.200 1.00 80.31 100 ASN A CA 1
ATOM 771 C C . ASN A 1 100 ? 0.763 -20.050 -38.349 1.00 80.31 100 ASN A C 1
ATOM 773 O O . ASN A 1 100 ? 0.190 -20.856 -39.077 1.00 80.31 100 ASN A O 1
ATOM 777 N N . ARG A 1 101 ? 1.842 -20.399 -37.632 1.00 78.94 101 ARG A N 1
ATOM 778 C CA . ARG A 1 101 ? 2.392 -21.767 -37.627 1.00 78.94 101 ARG A CA 1
ATOM 779 C C . ARG A 1 101 ? 1.507 -22.780 -36.909 1.00 78.94 101 ARG A C 1
ATOM 781 O O . ARG A 1 101 ? 1.589 -23.960 -37.232 1.00 78.94 101 ARG A O 1
ATOM 788 N N . LEU A 1 102 ? 0.682 -22.347 -35.956 1.00 79.06 102 LEU A N 1
ATOM 789 C CA . LEU A 1 102 ? -0.255 -23.234 -35.262 1.00 79.06 102 LEU A CA 1
ATOM 790 C C . LEU A 1 102 ? -1.399 -23.717 -36.168 1.00 79.06 102 LEU A C 1
ATOM 792 O O . LEU A 1 102 ? -2.089 -24.657 -35.785 1.00 79.06 102 LEU A O 1
ATOM 796 N N . GLY A 1 103 ? -1.562 -23.139 -37.368 1.00 64.25 103 GLY A N 1
ATOM 797 C CA . GLY A 1 103 ? -2.450 -23.678 -38.398 1.00 64.25 103 GLY A CA 1
ATOM 798 C C . GLY A 1 103 ? -3.896 -23.823 -37.926 1.00 64.25 103 GLY A C 1
ATOM 799 O O . GLY A 1 103 ? -4.528 -24.847 -38.176 1.00 64.25 103 GLY A O 1
ATOM 800 N N . ASP A 1 104 ? -4.411 -22.832 -37.196 1.00 60.91 104 ASP A N 1
ATOM 801 C CA . ASP A 1 104 ? -5.800 -22.848 -36.746 1.00 60.91 104 ASP A CA 1
ATOM 802 C C . ASP A 1 104 ? -6.730 -22.614 -37.946 1.00 60.91 104 ASP A C 1
ATOM 804 O O . ASP A 1 104 ? -6.824 -21.509 -38.482 1.00 60.91 104 ASP A O 1
ATOM 808 N N . ALA A 1 105 ? -7.430 -23.671 -38.364 1.00 61.81 105 ALA A N 1
ATOM 809 C CA . ALA A 1 105 ? -8.336 -23.671 -39.513 1.00 61.81 105 ALA A CA 1
ATOM 810 C C . ALA A 1 105 ? -9.521 -22.691 -39.384 1.00 61.81 105 ALA A C 1
ATOM 812 O O . ALA A 1 105 ? -10.274 -22.521 -40.336 1.00 61.81 105 ALA A O 1
ATOM 813 N N . ARG A 1 106 ? -9.711 -22.044 -38.225 1.00 60.12 106 ARG A N 1
ATOM 814 C CA . ARG A 1 106 ? -10.736 -21.006 -38.017 1.00 60.12 106 ARG A CA 1
ATOM 815 C C . ARG A 1 106 ? -10.370 -19.640 -38.609 1.00 60.12 106 ARG A C 1
ATOM 817 O O . ARG A 1 106 ? -11.234 -18.770 -38.648 1.00 60.12 106 ARG A O 1
ATOM 824 N N . PHE A 1 107 ? -9.118 -19.443 -39.024 1.00 55.94 107 PHE A N 1
ATOM 825 C CA . PHE A 1 107 ? -8.618 -18.188 -39.605 1.00 55.94 107 PHE A CA 1
ATOM 826 C C . PHE A 1 107 ? -8.169 -18.325 -41.074 1.00 55.94 107 PHE A C 1
ATOM 828 O O . PHE A 1 107 ? -7.524 -17.411 -41.589 1.00 55.94 107 PHE A O 1
ATOM 835 N N . ALA A 1 108 ? -8.482 -19.452 -41.728 1.00 57.44 108 ALA A N 1
ATOM 836 C CA . ALA A 1 108 ? -8.251 -19.691 -43.156 1.00 57.44 108 ALA A CA 1
ATOM 837 C C . ALA A 1 108 ? -9.462 -19.288 -44.012 1.00 57.44 108 ALA A C 1
ATOM 839 O O . ALA A 1 108 ? -10.604 -19.419 -43.513 1.00 57.44 108 ALA A O 1
#

Radius of gyration: 23.55 Å; chains: 1; bounding box: 35×35×63 Å

pLDDT: mean 81.99, std 14.19, range [41.91, 96.38]

Secondary structure (DSSP, 8-state):
-----HHHHHHHHHHHHHHHHHH-GGG-STT-EEEEEEEEEETTEEEEEEEEEETTEEEEEEEEE--SSS-PPP------HHHHHHHHHHHHHHHHHHHHHTT-GGG-

Sequence (108 aa):
MNQVSEPCVQRLRQHLAAAASRYYPELASDELKIELAGAAPHNASTIYHFRLQANGCQQGVLVKTPPLAGHHPPSAQLTAPEIKFRSEYEALADIHAHFNRLGDARFA

Foldseek 3Di:
DDDDDPVVVVVVVVVCVVCVCVVPVVQPDPDKDKDFPDWDDDLFWIWTWIWIDHPNDIDIDIDTGGPDPDCDPPPPPPQPVVNVVVVVVVVVVVVVVVVVVVVDVVVD